Protein AF-A0A1V4T0V3-F1 (afdb_monomer_lite)

Radius of gyration: 19.29 Å; chains: 1; bounding box: 59×39×41 Å

Structure (mmCIF, N/CA/C/O backbone):
data_AF-A0A1V4T0V3-F1
#
_entry.id   AF-A0A1V4T0V3-F1
#
loop_
_atom_site.group_PDB
_atom_site.id
_atom_site.type_symbol
_atom_site.label_atom_id
_atom_site.label_alt_id
_atom_site.label_comp_id
_atom_site.label_asym_id
_atom_site.label_entity_id
_atom_site.label_seq_id
_atom_site.pdbx_PDB_ins_code
_atom_site.Cartn_x
_atom_site.Cartn_y
_atom_site.Cartn_z
_atom_site.occupancy
_atom_site.B_iso_or_equiv
_atom_site.auth_seq_id
_atom_site.auth_comp_id
_atom_site.auth_asym_id
_atom_site.auth_atom_id
_atom_site.pdbx_PDB_model_num
ATOM 1 N N . LEU A 1 1 ? -9.473 8.513 -12.382 1.00 68.88 1 LEU A N 1
ATOM 2 C CA . LEU A 1 1 ? -9.034 7.433 -13.304 1.00 68.88 1 LEU A CA 1
ATOM 3 C C . LEU A 1 1 ? -7.696 7.731 -13.983 1.00 68.88 1 LEU A C 1
ATOM 5 O O . LEU A 1 1 ? -6.799 6.916 -13.832 1.00 68.88 1 LEU A O 1
ATOM 9 N N . ALA A 1 2 ? -7.510 8.874 -14.660 1.00 88.88 2 ALA A N 1
ATOM 10 C CA . ALA A 1 2 ? -6.233 9.194 -15.325 1.00 88.88 2 ALA A CA 1
ATOM 11 C C . ALA A 1 2 ? -5.013 9.150 -14.379 1.00 88.88 2 ALA A C 1
ATOM 13 O O . ALA A 1 2 ? -3.986 8.568 -14.711 1.00 88.88 2 ALA A O 1
ATOM 14 N N . GLU A 1 3 ? -5.150 9.698 -13.170 1.00 91.25 3 GLU A N 1
ATOM 15 C CA . GLU A 1 3 ? -4.053 9.710 -12.197 1.00 91.25 3 GLU A CA 1
ATOM 16 C C . GLU A 1 3 ? -3.733 8.316 -11.637 1.00 91.25 3 GLU A C 1
ATOM 18 O O . GLU A 1 3 ? -2.567 7.958 -11.502 1.00 91.25 3 GLU A O 1
ATOM 23 N N . LEU A 1 4 ? -4.755 7.487 -11.403 1.00 92.56 4 LEU A N 1
ATOM 24 C CA . LEU A 1 4 ? -4.574 6.095 -10.990 1.00 92.56 4 LEU A CA 1
ATOM 25 C C . LEU A 1 4 ? -3.840 5.282 -12.065 1.00 92.56 4 LEU A C 1
ATOM 27 O O . LEU A 1 4 ? -2.923 4.537 -11.742 1.00 92.56 4 LEU A O 1
ATOM 31 N N . SER A 1 5 ? -4.188 5.474 -13.341 1.00 93.31 5 SER A N 1
ATOM 32 C CA . SER A 1 5 ? -3.478 4.843 -14.462 1.00 93.31 5 SER A CA 1
ATOM 33 C C . SER A 1 5 ? -2.005 5.256 -14.502 1.00 93.31 5 SER A C 1
ATOM 35 O O . SER A 1 5 ? -1.135 4.402 -14.643 1.00 93.31 5 SER A O 1
ATOM 37 N N . LYS A 1 6 ? -1.701 6.541 -14.279 1.00 94.56 6 LYS A N 1
ATOM 38 C CA . LYS A 1 6 ? -0.315 7.009 -14.157 1.00 94.56 6 LYS A CA 1
ATOM 39 C C . LYS A 1 6 ? 0.427 6.324 -13.002 1.00 94.56 6 LYS A C 1
ATOM 41 O O . LYS A 1 6 ? 1.566 5.905 -13.187 1.00 94.56 6 LYS A O 1
ATOM 46 N N . ILE A 1 7 ? -0.202 6.195 -11.830 1.00 95.88 7 ILE A N 1
ATOM 47 C CA . ILE A 1 7 ? 0.378 5.493 -10.669 1.00 95.88 7 ILE A CA 1
ATOM 48 C C . ILE A 1 7 ? 0.674 4.032 -11.026 1.00 95.88 7 ILE A C 1
ATOM 50 O O . ILE A 1 7 ? 1.802 3.583 -10.829 1.00 95.88 7 ILE A O 1
ATOM 54 N N . CYS A 1 8 ? -0.292 3.324 -11.616 1.00 95.25 8 CYS A N 1
ATOM 55 C CA . CYS A 1 8 ? -0.127 1.929 -12.025 1.00 95.25 8 CYS A CA 1
ATOM 56 C C . CYS A 1 8 ? 0.980 1.775 -13.077 1.00 95.25 8 CYS A C 1
ATOM 58 O O . CYS A 1 8 ? 1.812 0.883 -12.961 1.00 95.25 8 CYS A O 1
ATOM 60 N N . SER A 1 9 ? 1.104 2.710 -14.022 1.00 95.25 9 SER A N 1
ATOM 61 C CA . SER A 1 9 ? 2.210 2.700 -14.984 1.00 95.25 9 SER A CA 1
ATOM 62 C C . SER A 1 9 ? 3.580 2.863 -14.309 1.00 95.25 9 SER A C 1
ATOM 64 O O . SER A 1 9 ? 4.551 2.223 -14.713 1.00 95.25 9 SER A O 1
ATOM 66 N N . ILE A 1 10 ? 3.681 3.710 -13.278 1.00 95.38 10 ILE A N 1
ATOM 67 C CA . ILE A 1 10 ? 4.943 3.985 -12.571 1.00 95.38 10 ILE A CA 1
ATOM 68 C C . ILE A 1 10 ? 5.326 2.845 -11.629 1.00 95.38 10 ILE A C 1
ATOM 70 O O . ILE A 1 10 ? 6.498 2.478 -11.601 1.00 95.38 10 ILE A O 1
ATOM 74 N N . TYR A 1 11 ? 4.379 2.298 -10.868 1.00 95.81 11 TYR A N 1
ATOM 75 C CA . TYR A 1 11 ? 4.655 1.342 -9.790 1.00 95.81 11 TYR A CA 1
ATOM 76 C C . TYR A 1 11 ? 4.241 -0.100 -10.104 1.00 95.81 11 TYR A C 1
ATOM 78 O O . TYR A 1 11 ? 4.579 -1.003 -9.349 1.00 95.81 11 TYR A O 1
ATOM 86 N N . GLY A 1 12 ? 3.524 -0.329 -11.203 1.00 95.56 12 GLY A N 1
ATOM 87 C CA . GLY A 1 12 ? 2.949 -1.622 -11.577 1.00 95.56 12 GLY A CA 1
ATOM 88 C C . GLY A 1 12 ? 1.601 -1.933 -10.926 1.00 95.56 12 GLY A C 1
ATOM 89 O O . GLY A 1 12 ? 0.961 -2.913 -11.296 1.00 95.56 12 GLY A O 1
ATOM 90 N N . TYR A 1 13 ? 1.170 -1.125 -9.959 1.00 95.69 13 TYR A N 1
ATOM 91 C CA . TYR A 1 13 ? -0.128 -1.215 -9.297 1.00 95.69 13 TYR A CA 1
ATOM 92 C C . TYR A 1 13 ? -0.426 0.084 -8.531 1.00 95.69 13 TYR A C 1
ATOM 94 O O . TYR A 1 13 ? 0.446 0.941 -8.362 1.00 95.69 13 TYR A O 1
ATOM 102 N N . GLY A 1 14 ? -1.663 0.245 -8.077 1.00 95.56 14 GLY A N 1
ATOM 103 C CA . GLY A 1 14 ? -2.117 1.369 -7.266 1.00 95.56 14 GLY A CA 1
ATOM 104 C C . GLY A 1 14 ? -3.462 1.074 -6.616 1.00 95.56 14 GLY A C 1
ATOM 105 O O . GLY A 1 14 ? -4.071 0.040 -6.881 1.00 95.56 14 GLY A O 1
ATOM 106 N N . TYR A 1 15 ? -3.940 1.985 -5.771 1.00 95.31 15 TYR A N 1
ATOM 107 C CA . TYR A 1 15 ? -5.176 1.771 -5.022 1.00 95.31 15 TYR A CA 1
ATOM 108 C C . TYR A 1 15 ? -6.193 2.875 -5.289 1.00 95.31 15 TYR A C 1
ATOM 110 O O . TYR A 1 15 ? -5.842 4.055 -5.363 1.00 95.31 15 TYR A O 1
ATOM 118 N N . ALA A 1 16 ? -7.461 2.492 -5.396 1.00 93.25 16 ALA A N 1
ATOM 119 C CA . ALA A 1 16 ? -8.590 3.397 -5.265 1.00 93.25 16 ALA A CA 1
ATOM 120 C C . ALA A 1 16 ? -9.159 3.269 -3.853 1.00 93.25 16 ALA A C 1
ATOM 122 O O . ALA A 1 16 ? -9.379 2.161 -3.369 1.00 93.25 16 ALA A O 1
ATOM 123 N N . PHE A 1 17 ? -9.399 4.399 -3.206 1.00 91.19 17 PHE A N 1
ATOM 124 C CA . PHE A 1 17 ? -9.959 4.460 -1.867 1.00 91.19 17 PHE A CA 1
ATOM 125 C C . PHE A 1 17 ? -11.363 5.048 -1.955 1.00 91.19 17 PHE A C 1
ATOM 127 O O . PHE A 1 17 ? -11.541 6.198 -2.365 1.00 91.19 17 PHE A O 1
ATOM 134 N N . LEU A 1 18 ? -12.347 4.259 -1.541 1.00 90.12 18 LEU A N 1
ATOM 135 C CA . LEU A 1 18 ? -13.745 4.642 -1.433 1.00 90.12 18 LEU A CA 1
ATOM 136 C C . LEU A 1 18 ? -14.042 5.172 -0.033 1.00 90.12 18 LEU A C 1
ATOM 138 O O . LEU A 1 18 ? -13.727 4.535 0.970 1.00 90.12 18 LEU A O 1
ATOM 142 N N . TYR A 1 19 ? -14.664 6.339 0.040 1.00 86.94 19 TYR A N 1
ATOM 143 C CA . TYR A 1 19 ? -15.083 6.935 1.301 1.00 86.94 19 TYR A CA 1
ATOM 144 C C . TYR A 1 19 ? -16.411 7.661 1.124 1.00 86.94 19 TYR A C 1
ATOM 146 O O . TYR A 1 19 ? -16.834 7.940 0.006 1.00 86.94 19 TYR A O 1
ATOM 154 N N . THR A 1 20 ? -17.080 7.935 2.237 1.00 86.06 20 THR A N 1
ATOM 155 C CA . THR A 1 20 ? -18.299 8.747 2.245 1.00 86.06 20 THR A CA 1
ATOM 156 C C . THR A 1 20 ? -17.927 10.149 2.695 1.00 86.06 20 THR A C 1
ATOM 158 O O . THR A 1 20 ? -17.188 10.293 3.671 1.00 86.06 20 THR A O 1
ATOM 161 N N . ASP A 1 21 ? -18.381 11.169 1.975 1.00 86.38 21 ASP A N 1
ATOM 162 C CA . ASP A 1 21 ? -18.196 12.552 2.408 1.00 86.38 21 ASP A CA 1
ATOM 163 C C . ASP A 1 21 ? -19.213 12.970 3.486 1.00 86.38 21 ASP A C 1
ATOM 165 O O . ASP A 1 21 ? -20.054 12.194 3.941 1.00 86.38 21 ASP A O 1
ATOM 169 N N . GLU A 1 22 ? -19.122 14.225 3.914 1.00 85.56 22 GLU A N 1
ATOM 170 C CA . GLU A 1 22 ? -20.002 14.828 4.919 1.00 85.56 22 GLU A CA 1
ATOM 171 C C . GLU A 1 22 ? -21.486 14.889 4.516 1.00 85.56 22 GLU A C 1
ATOM 173 O O . GLU A 1 22 ? -22.347 14.997 5.390 1.00 85.56 22 GLU A O 1
ATOM 178 N N . ASN A 1 23 ? -21.801 14.770 3.222 1.00 87.25 23 ASN A N 1
ATOM 179 C CA . ASN A 1 23 ? -23.169 14.750 2.704 1.00 87.25 23 ASN A CA 1
ATOM 180 C C . ASN A 1 23 ? -23.724 13.326 2.555 1.00 87.25 23 ASN A C 1
ATOM 182 O O . ASN A 1 23 ? -24.883 13.157 2.171 1.00 87.25 23 ASN A O 1
ATOM 186 N N . GLY A 1 24 ? -22.927 12.298 2.863 1.00 82.69 24 GLY A N 1
ATOM 187 C CA . GLY A 1 24 ? -23.322 10.909 2.657 1.00 82.69 24 GLY A CA 1
ATOM 188 C C . GLY A 1 24 ? -23.084 10.409 1.229 1.00 82.69 24 GLY A C 1
ATOM 189 O O . GLY A 1 24 ? -23.549 9.319 0.893 1.00 82.69 24 GLY A O 1
ATOM 190 N N . GLU A 1 25 ? -22.393 11.173 0.376 1.00 86.50 25 GLU A N 1
ATOM 191 C CA . GLU A 1 25 ? -22.131 10.769 -1.004 1.00 86.50 25 GLU A CA 1
ATOM 192 C C . GLU A 1 25 ? -20.859 9.920 -1.100 1.00 86.50 25 GLU A C 1
ATOM 194 O O . GLU A 1 25 ? -19.847 10.176 -0.441 1.00 86.50 25 GLU A O 1
ATOM 199 N N . ILE A 1 26 ? -20.912 8.881 -1.941 1.00 87.06 26 ILE A N 1
ATOM 200 C CA . ILE A 1 26 ? -19.766 8.008 -2.198 1.00 87.06 26 ILE A CA 1
ATOM 201 C C . ILE A 1 26 ? -18.758 8.763 -3.057 1.00 87.06 26 ILE A C 1
ATOM 203 O O . ILE A 1 26 ? -19.031 9.103 -4.209 1.00 87.06 26 ILE A O 1
ATOM 207 N N . GLN A 1 27 ? -17.564 8.934 -2.511 1.00 89.75 27 GLN A N 1
ATOM 208 C CA . GLN A 1 27 ? -16.418 9.519 -3.181 1.00 89.75 27 GLN A CA 1
ATOM 209 C C . GLN A 1 27 ? -15.320 8.476 -3.385 1.00 89.75 27 GLN A C 1
ATOM 211 O O . GLN A 1 27 ? -15.227 7.464 -2.686 1.00 89.75 27 GLN A O 1
ATOM 216 N N . CYS A 1 28 ? -14.460 8.742 -4.365 1.00 89.25 28 CYS A N 1
ATOM 217 C CA . CYS A 1 28 ? -13.303 7.915 -4.672 1.00 89.25 28 CYS A CA 1
ATOM 218 C C . CYS A 1 28 ? -12.065 8.796 -4.809 1.00 89.25 28 CYS A C 1
ATOM 220 O O . CYS A 1 28 ? -12.037 9.727 -5.614 1.00 89.25 28 CYS A O 1
ATOM 222 N N . THR A 1 29 ? -11.011 8.443 -4.082 1.00 91.44 29 THR A N 1
ATOM 223 C CA . THR A 1 29 ? -9.666 8.987 -4.284 1.00 91.44 29 THR A CA 1
ATOM 224 C C . THR A 1 29 ? -8.704 7.882 -4.721 1.00 91.44 29 THR A C 1
ATOM 226 O O . THR A 1 29 ? -9.081 6.713 -4.799 1.00 91.44 29 THR A O 1
ATOM 229 N N . TYR A 1 30 ? -7.479 8.247 -5.080 1.00 92.56 30 TYR A N 1
ATOM 230 C CA . TYR A 1 30 ? -6.418 7.321 -5.464 1.00 92.56 30 TYR A CA 1
ATOM 231 C C . TYR A 1 30 ? -5.244 7.454 -4.500 1.00 92.56 30 TYR A C 1
ATOM 233 O O . TYR A 1 30 ? -4.940 8.540 -4.005 1.00 92.56 30 TYR A O 1
ATOM 241 N N . ASN A 1 31 ? -4.551 6.348 -4.266 1.00 92.88 31 ASN A N 1
ATOM 242 C CA . ASN A 1 31 ? -3.393 6.306 -3.393 1.00 92.88 31 ASN A CA 1
ATOM 243 C C . ASN A 1 31 ? -2.235 5.566 -4.057 1.00 92.88 31 ASN A C 1
ATOM 245 O O . ASN A 1 31 ? -2.412 4.581 -4.780 1.00 92.88 31 ASN A O 1
ATOM 249 N N . SER A 1 32 ? -1.035 6.074 -3.780 1.00 93.31 32 SER A N 1
ATOM 250 C CA . SER A 1 32 ? 0.209 5.417 -4.151 1.00 93.31 32 SER A CA 1
ATOM 251 C C . SER A 1 32 ? 0.325 4.084 -3.414 1.00 93.31 32 SER A C 1
ATOM 253 O O . SER A 1 32 ? -0.025 4.017 -2.231 1.00 93.31 32 SER A O 1
ATOM 255 N N . PRO A 1 33 ? 0.879 3.040 -4.052 1.00 94.12 33 PRO A N 1
ATOM 256 C CA . PRO A 1 33 ? 1.183 1.804 -3.348 1.00 94.12 33 PRO A CA 1
ATOM 257 C C . PRO A 1 33 ? 2.265 1.963 -2.279 1.00 94.12 33 PRO A C 1
ATOM 259 O O . PRO A 1 33 ? 2.454 1.073 -1.461 1.00 94.12 33 PRO A O 1
ATOM 262 N N . LEU A 1 34 ? 2.9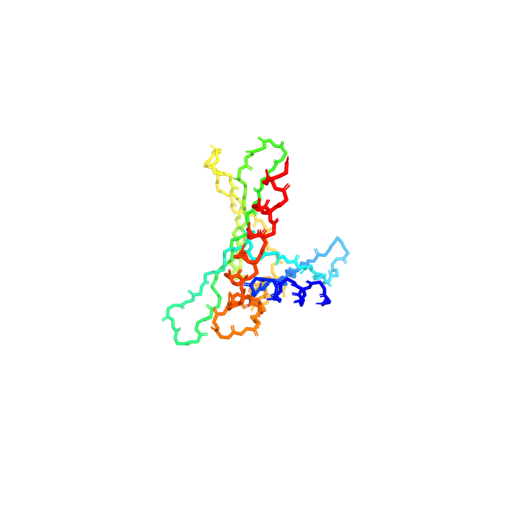70 3.098 -2.258 1.00 94.69 34 LEU A N 1
ATOM 263 C CA . LEU A 1 34 ? 3.956 3.384 -1.223 1.00 94.69 34 LEU A CA 1
ATOM 264 C C . LEU A 1 34 ? 3.321 3.622 0.147 1.00 94.69 34 LEU A C 1
ATOM 266 O O . LEU A 1 34 ? 3.979 3.347 1.140 1.00 94.69 34 LEU A O 1
ATOM 270 N N . ASP A 1 35 ? 2.067 4.065 0.214 1.00 94.31 35 ASP A N 1
ATOM 271 C CA . ASP A 1 35 ? 1.423 4.463 1.475 1.00 94.31 35 ASP A CA 1
ATOM 272 C C . ASP A 1 35 ? 0.429 3.407 1.988 1.00 94.31 35 ASP A C 1
ATOM 274 O O . ASP A 1 35 ? -0.259 3.623 2.988 1.00 94.31 35 ASP A O 1
ATOM 278 N N . ILE A 1 36 ? 0.305 2.277 1.281 1.00 95.56 36 ILE A N 1
ATOM 279 C CA . ILE A 1 36 ? -0.683 1.232 1.558 1.00 95.56 36 ILE A CA 1
ATOM 280 C C . ILE A 1 36 ? -0.038 -0.148 1.528 1.00 95.56 36 ILE A C 1
ATOM 282 O O . ILE A 1 36 ? 0.674 -0.507 0.596 1.00 95.56 36 ILE A O 1
ATOM 286 N N . ILE A 1 37 ? -0.383 -0.959 2.523 1.00 95.19 37 ILE A N 1
ATOM 287 C CA . ILE A 1 37 ? -0.090 -2.386 2.579 1.00 95.19 37 ILE A CA 1
ATOM 288 C C . ILE A 1 37 ? -1.424 -3.127 2.548 1.00 95.19 37 ILE A C 1
ATOM 290 O O . ILE A 1 37 ? -2.174 -3.092 3.523 1.00 95.19 37 ILE A O 1
ATOM 294 N N . MET A 1 38 ? -1.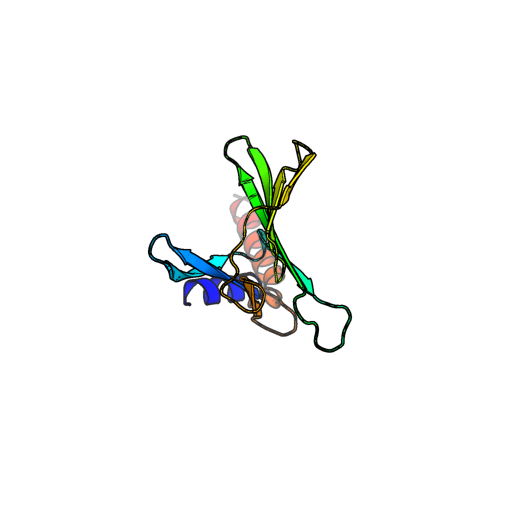727 -3.800 1.442 1.00 94.56 38 MET A N 1
ATOM 295 C CA . MET A 1 38 ? -2.882 -4.690 1.341 1.00 94.56 38 MET A CA 1
ATOM 296 C C . MET A 1 38 ? -2.454 -6.128 1.629 1.00 94.56 38 MET A C 1
ATOM 298 O O . MET A 1 38 ? -1.473 -6.617 1.068 1.00 94.56 38 MET A O 1
ATOM 302 N N . VAL A 1 39 ? -3.179 -6.802 2.520 1.00 94.50 39 VAL A N 1
ATOM 303 C CA . VAL A 1 39 ? -2.925 -8.198 2.882 1.00 94.50 39 VAL A CA 1
ATOM 304 C C . VAL A 1 39 ? -4.025 -9.071 2.303 1.00 94.50 39 VAL A C 1
ATOM 306 O O . VAL A 1 39 ? -5.210 -8.863 2.568 1.00 94.50 39 VAL A O 1
ATOM 309 N N . HIS A 1 40 ? -3.606 -10.060 1.524 1.00 92.06 40 HIS A N 1
ATOM 310 C CA . HIS A 1 40 ? -4.468 -11.033 0.865 1.00 92.06 40 HIS A CA 1
ATOM 311 C C . HIS A 1 40 ? -4.507 -12.341 1.665 1.00 92.06 40 HIS A C 1
ATOM 313 O O . HIS A 1 40 ? -3.605 -12.609 2.466 1.00 92.06 40 HIS A O 1
ATOM 319 N N . SER A 1 41 ? -5.555 -13.148 1.488 1.00 92.38 41 SER A N 1
ATOM 320 C CA . SER A 1 41 ? -5.574 -14.503 2.045 1.00 92.38 41 SER A CA 1
ATOM 321 C C . SER A 1 41 ? -4.585 -15.424 1.344 1.00 92.38 41 SER A C 1
ATOM 323 O O . SER A 1 41 ? -4.186 -15.205 0.207 1.00 92.38 41 SER A O 1
ATOM 325 N N . ASP A 1 42 ? -4.239 -16.501 2.038 1.00 92.06 42 ASP A N 1
ATOM 326 C CA . ASP A 1 42 ? -3.425 -17.623 1.567 1.00 92.06 42 ASP A CA 1
ATOM 327 C C . ASP A 1 42 ? -4.197 -18.608 0.666 1.00 92.06 42 ASP A C 1
ATOM 329 O O . ASP A 1 42 ? -3.685 -19.660 0.281 1.00 92.06 42 ASP A O 1
ATOM 333 N N . THR A 1 43 ? -5.447 -18.286 0.343 1.00 93.81 43 THR A N 1
ATOM 334 C CA . THR A 1 43 ? -6.315 -19.068 -0.533 1.00 93.81 43 THR A CA 1
ATOM 335 C C . THR A 1 43 ? -6.022 -18.779 -2.007 1.00 93.81 43 THR A C 1
ATOM 337 O O . THR A 1 43 ? -5.447 -17.755 -2.357 1.00 93.81 43 THR A O 1
ATOM 340 N N . ILE A 1 44 ? -6.446 -19.687 -2.893 1.00 88.94 44 ILE A N 1
ATOM 341 C CA . ILE A 1 44 ? -6.172 -19.619 -4.345 1.00 88.94 44 ILE A CA 1
ATOM 342 C C . ILE A 1 44 ? -6.726 -18.342 -4.995 1.00 88.94 44 ILE A C 1
ATOM 344 O O . ILE A 1 44 ? -6.187 -17.871 -5.988 1.00 88.94 44 ILE A O 1
ATOM 348 N N . ASP A 1 45 ? -7.820 -17.805 -4.464 1.00 89.19 45 ASP A N 1
ATOM 349 C CA . ASP A 1 45 ? -8.466 -16.590 -4.957 1.00 89.19 45 ASP A CA 1
ATOM 350 C C . ASP A 1 45 ? -7.781 -15.296 -4.492 1.00 89.19 45 ASP A C 1
ATOM 352 O O . ASP A 1 45 ? -8.210 -14.227 -4.915 1.00 89.19 45 ASP A O 1
ATOM 356 N N 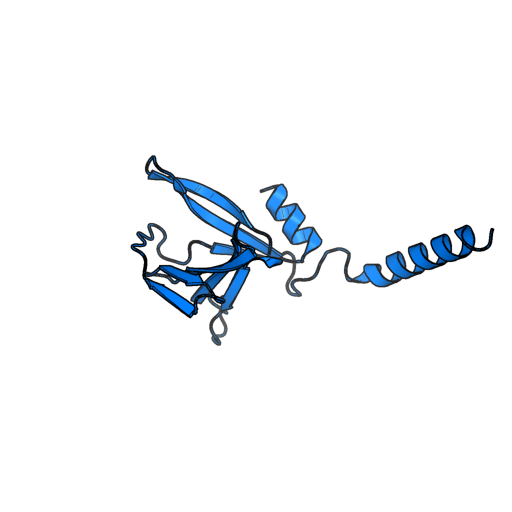. GLU A 1 46 ? -6.754 -15.382 -3.632 1.00 86.06 46 GLU A N 1
ATOM 357 C CA . GLU A 1 46 ? -5.965 -14.247 -3.127 1.00 86.06 46 GLU A CA 1
ATOM 358 C C . GLU A 1 46 ? -6.844 -13.066 -2.678 1.00 86.06 46 GLU A C 1
ATOM 360 O O . GLU A 1 46 ? -6.538 -11.903 -2.924 1.00 86.06 46 GLU A O 1
ATOM 365 N N . SER A 1 47 ? -7.978 -13.349 -2.028 1.00 89.94 47 SER A N 1
ATOM 366 C CA . SER A 1 47 ? -8.949 -12.312 -1.663 1.00 89.94 47 SER A CA 1
ATOM 367 C C . SER A 1 47 ? -8.348 -11.291 -0.680 1.00 89.94 47 SER A C 1
ATOM 369 O O . SER A 1 47 ? -7.701 -11.693 0.295 1.00 89.94 47 SER A O 1
ATOM 371 N N . PRO A 1 48 ? -8.553 -9.973 -0.871 1.00 92.00 48 PRO A N 1
ATOM 372 C CA . PRO A 1 48 ? -8.020 -8.968 0.042 1.00 92.00 48 PRO A CA 1
ATOM 373 C C . PRO A 1 48 ? -8.762 -9.031 1.387 1.00 92.00 48 PRO A C 1
ATOM 375 O O . PRO A 1 48 ? -9.991 -9.019 1.440 1.00 92.00 48 PRO A O 1
ATOM 378 N N . ARG A 1 49 ? -8.012 -9.127 2.492 1.00 92.88 49 ARG A N 1
ATOM 379 C CA . ARG A 1 49 ? -8.549 -9.345 3.851 1.00 92.88 49 ARG A CA 1
ATOM 380 C C . ARG A 1 49 ? -8.558 -8.093 4.703 1.00 92.88 49 ARG A C 1
ATOM 382 O O . ARG A 1 49 ? -9.531 -7.831 5.405 1.00 92.88 49 ARG A O 1
ATOM 389 N N . PHE A 1 50 ? -7.477 -7.333 4.647 1.00 94.12 50 PHE A N 1
ATOM 390 C CA . PHE A 1 50 ? -7.377 -6.040 5.303 1.00 94.12 50 PHE A CA 1
ATOM 391 C C . PHE A 1 50 ? -6.333 -5.182 4.601 1.00 94.12 50 PHE A C 1
ATOM 393 O O . PHE A 1 50 ? -5.450 -5.689 3.907 1.00 94.12 50 PHE A O 1
ATOM 400 N N . ALA A 1 51 ? -6.434 -3.874 4.788 1.00 95.44 51 ALA A N 1
ATOM 401 C CA . ALA A 1 51 ? -5.487 -2.924 4.233 1.00 95.44 51 ALA A CA 1
ATOM 402 C C . ALA A 1 51 ? -5.034 -1.942 5.306 1.00 95.44 51 ALA A C 1
ATOM 404 O O . ALA A 1 51 ? -5.832 -1.463 6.107 1.00 95.44 51 ALA A O 1
ATOM 405 N N . ILE A 1 52 ? -3.744 -1.637 5.315 1.00 96.19 52 ILE A N 1
ATOM 406 C CA . ILE A 1 52 ? -3.138 -0.647 6.193 1.00 96.19 52 ILE A CA 1
ATOM 407 C C . ILE A 1 52 ? -2.754 0.538 5.328 1.00 96.19 52 ILE A C 1
ATOM 409 O O . ILE A 1 52 ? -1.936 0.390 4.427 1.00 96.19 52 ILE A O 1
ATOM 413 N N . ARG A 1 53 ? -3.300 1.712 5.619 1.00 95.25 53 ARG A N 1
ATOM 414 C CA . ARG A 1 53 ? -2.824 2.980 5.071 1.00 95.25 53 ARG A CA 1
ATOM 415 C C . ARG A 1 53 ? -1.977 3.668 6.128 1.00 95.25 53 ARG A C 1
ATOM 417 O O . ARG A 1 53 ? -2.443 3.839 7.247 1.00 95.25 53 ARG A O 1
ATOM 424 N N . TYR A 1 54 ? -0.761 4.079 5.804 1.00 95.25 54 TYR A N 1
ATOM 425 C CA . TYR A 1 54 ? 0.117 4.761 6.751 1.00 95.25 54 TYR A CA 1
ATOM 426 C C . TYR A 1 54 ? 0.638 6.074 6.176 1.00 95.25 54 TYR A C 1
ATOM 428 O O . TYR A 1 54 ? 0.673 6.277 4.966 1.00 95.25 54 TYR A O 1
ATOM 436 N N . TYR A 1 55 ? 0.983 7.002 7.059 1.00 95.19 55 TYR A N 1
ATOM 437 C CA . TYR A 1 55 ? 1.447 8.333 6.692 1.00 95.19 55 TYR A CA 1
ATOM 438 C C . TYR A 1 55 ? 2.265 8.946 7.829 1.00 95.19 55 TYR A C 1
ATOM 440 O O . TYR A 1 55 ? 2.224 8.491 8.974 1.00 95.19 55 TYR A O 1
ATOM 448 N N . ILE A 1 56 ? 3.014 9.996 7.504 1.00 95.56 56 ILE A N 1
ATOM 449 C CA . ILE A 1 56 ? 3.728 10.809 8.488 1.00 95.56 56 ILE A CA 1
ATOM 450 C C . ILE A 1 56 ? 2.842 12.007 8.842 1.00 95.56 56 ILE A C 1
ATOM 452 O O . ILE A 1 56 ? 2.383 12.720 7.947 1.00 95.56 56 ILE A O 1
ATOM 456 N N . ASN A 1 57 ? 2.558 12.204 10.129 1.00 94.06 57 ASN A N 1
ATOM 457 C CA . ASN A 1 57 ? 1.757 13.331 10.608 1.00 94.06 57 ASN A CA 1
ATOM 458 C C . ASN A 1 57 ? 2.597 14.625 10.723 1.00 94.06 57 ASN A C 1
ATOM 460 O O . ASN A 1 57 ? 3.799 14.643 10.456 1.00 94.06 57 ASN A O 1
ATOM 464 N N . HIS A 1 58 ? 1.965 15.726 11.137 1.00 94.12 58 HIS A N 1
ATOM 465 C CA . HIS A 1 58 ? 2.643 17.019 11.308 1.00 94.12 58 HIS A CA 1
ATOM 466 C C . HIS A 1 58 ? 3.754 17.008 12.370 1.00 94.12 58 HIS A C 1
ATOM 468 O O . HIS A 1 58 ? 4.691 17.797 12.268 1.00 94.12 58 HIS A O 1
ATOM 474 N N . ASP A 1 59 ? 3.681 16.088 13.331 1.00 95.12 59 ASP A N 1
ATOM 475 C CA . ASP A 1 59 ? 4.673 15.901 14.392 1.00 95.12 59 ASP A CA 1
ATOM 476 C C . ASP A 1 59 ? 5.810 14.947 13.977 1.00 95.12 59 ASP A C 1
ATOM 478 O O . ASP A 1 59 ? 6.645 14.562 14.795 1.00 95.12 59 ASP A O 1
ATOM 482 N N . ASN A 1 60 ? 5.875 14.581 12.690 1.00 95.50 60 ASN A N 1
ATOM 483 C CA . ASN A 1 60 ? 6.846 13.644 12.125 1.00 95.50 60 ASN A CA 1
ATOM 484 C C . ASN A 1 60 ? 6.775 12.232 12.749 1.00 95.50 60 ASN A C 1
ATOM 486 O O . ASN A 1 60 ? 7.761 11.490 12.780 1.00 95.50 60 ASN A O 1
ATOM 490 N N . GLU A 1 61 ? 5.597 11.854 13.241 1.00 96.25 61 GLU A N 1
ATOM 491 C CA . GLU A 1 61 ? 5.275 10.520 13.734 1.00 96.25 61 GLU A CA 1
ATOM 492 C C . GLU A 1 61 ? 4.610 9.692 12.628 1.00 96.25 61 GLU A C 1
ATOM 494 O O . GLU A 1 61 ? 3.918 10.207 11.749 1.00 96.25 61 GLU A O 1
ATOM 499 N N . THR A 1 62 ? 4.807 8.380 12.681 1.00 96.31 62 THR A N 1
ATOM 500 C CA . THR A 1 62 ? 4.208 7.417 11.763 1.00 96.31 62 THR A CA 1
ATOM 501 C C . THR A 1 62 ? 2.867 6.970 12.323 1.00 96.31 62 THR A C 1
ATOM 503 O O . THR A 1 62 ? 2.793 6.232 13.311 1.00 96.31 62 THR A O 1
ATOM 506 N N . CYS A 1 63 ? 1.811 7.401 11.650 1.00 96.88 63 CYS A N 1
ATOM 507 C CA . CYS A 1 63 ? 0.440 7.023 11.943 1.00 96.88 63 CYS A CA 1
ATOM 508 C C . CYS A 1 63 ? -0.089 6.091 10.860 1.00 96.88 63 CYS A C 1
ATOM 510 O O . CYS A 1 63 ? 0.442 6.032 9.747 1.00 96.88 63 CYS A O 1
ATOM 512 N N . GLY A 1 64 ? -1.171 5.391 11.165 1.00 96.12 64 GLY A N 1
ATOM 513 C CA . GLY A 1 64 ? -1.885 4.656 10.145 1.00 96.12 64 GLY A CA 1
ATOM 514 C C . GLY A 1 64 ? -3.273 4.217 10.554 1.00 96.12 64 GLY A C 1
ATOM 515 O O . GLY A 1 64 ? -3.706 4.358 11.696 1.00 96.12 64 GLY A O 1
ATOM 516 N N . GLU A 1 65 ? -3.959 3.694 9.554 1.00 95.44 65 GLU A N 1
ATOM 517 C CA . GLU A 1 65 ? -5.339 3.263 9.577 1.00 95.44 65 GLU A CA 1
ATOM 518 C C . GLU A 1 65 ? -5.379 1.830 9.047 1.00 95.44 65 GLU A C 1
ATOM 520 O O . GLU A 1 65 ? -4.958 1.565 7.920 1.00 95.44 65 GLU A O 1
ATOM 525 N N . LEU A 1 66 ? -5.860 0.899 9.862 1.00 95.50 66 LEU A N 1
ATOM 526 C CA . LEU A 1 66 ? -6.133 -0.477 9.475 1.00 95.50 66 LEU A CA 1
ATOM 527 C C . LEU A 1 66 ? -7.618 -0.594 9.139 1.00 95.50 66 LEU A C 1
ATOM 529 O O . LEU A 1 66 ? -8.469 -0.399 10.004 1.00 95.50 66 LEU A O 1
ATOM 533 N N . TYR A 1 67 ? -7.908 -0.950 7.897 1.00 93.88 67 TYR A N 1
ATOM 534 C CA . TYR A 1 67 ? -9.244 -1.215 7.389 1.00 93.88 67 TYR A CA 1
ATO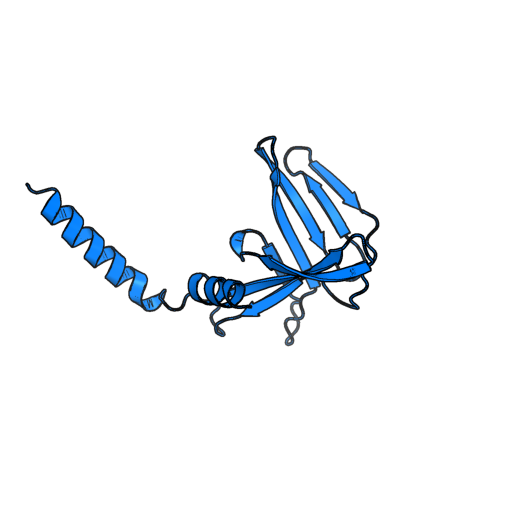M 535 C C . TYR A 1 67 ? -9.461 -2.718 7.296 1.00 93.88 67 TYR A C 1
ATOM 537 O O . TYR A 1 67 ? -8.705 -3.426 6.627 1.00 93.88 67 TYR A O 1
ATOM 545 N N . THR A 1 68 ? -10.512 -3.191 7.951 1.00 91.88 68 THR A N 1
ATOM 546 C CA . THR A 1 68 ? -11.059 -4.540 7.784 1.00 91.88 68 THR A CA 1
ATOM 547 C C . THR A 1 68 ? -12.443 -4.436 7.140 1.00 91.88 68 THR A C 1
ATOM 549 O O . THR A 1 68 ? -12.897 -3.335 6.827 1.00 91.88 68 THR A O 1
ATOM 552 N N . GLN A 1 69 ? -13.114 -5.566 6.915 1.00 87.62 69 GLN A N 1
ATOM 553 C CA . GLN A 1 69 ? -14.467 -5.559 6.356 1.00 87.62 69 GLN A CA 1
ATOM 554 C C . GLN A 1 69 ? -15.462 -4.804 7.255 1.00 87.62 69 GLN A C 1
ATOM 556 O O . GLN A 1 69 ? -16.296 -4.067 6.736 1.00 87.62 69 GLN A O 1
ATOM 561 N N . ASP A 1 70 ? -15.330 -4.932 8.578 1.00 86.94 70 ASP A N 1
ATOM 562 C CA . ASP A 1 70 ? -16.345 -4.449 9.523 1.00 86.94 70 ASP A CA 1
ATOM 563 C C . ASP A 1 70 ? -15.824 -3.374 10.495 1.00 86.94 70 ASP A C 1
ATOM 565 O O . ASP A 1 70 ? -16.608 -2.590 11.020 1.00 86.94 70 ASP A O 1
ATOM 569 N N . SER A 1 71 ? -14.507 -3.292 10.705 1.00 90.62 71 SER A N 1
ATOM 570 C CA . SER A 1 71 ? -13.878 -2.374 11.668 1.00 90.62 71 SER A CA 1
ATOM 571 C C . SER A 1 71 ? -12.756 -1.544 11.041 1.00 90.62 71 SER A C 1
ATOM 573 O O . SER A 1 71 ? -12.037 -2.004 10.143 1.00 90.62 71 SER A O 1
ATOM 575 N N . LYS A 1 72 ? -12.544 -0.343 11.593 1.00 94.19 72 LYS A N 1
ATOM 576 C CA . LYS A 1 72 ? -11.364 0.499 11.360 1.00 94.19 72 LYS A CA 1
ATOM 577 C C . LYS A 1 72 ? -10.578 0.637 12.660 1.00 94.19 72 LYS A C 1
ATOM 579 O O . LYS A 1 72 ? -11.160 0.856 13.721 1.00 94.19 72 LYS A O 1
ATOM 584 N N . PHE A 1 73 ? -9.255 0.588 12.568 1.00 95.94 73 PHE A N 1
ATOM 585 C CA . PHE A 1 73 ? -8.371 0.921 13.679 1.00 95.94 73 PHE A CA 1
ATOM 586 C C . PHE A 1 73 ? -7.413 2.036 13.289 1.00 95.94 73 PHE A C 1
ATOM 588 O O . PHE A 1 73 ? -6.881 2.041 12.185 1.00 95.94 73 PHE A O 1
ATOM 595 N N . GLU A 1 74 ? -7.146 2.946 14.213 1.00 96.94 74 GLU A N 1
ATOM 596 C CA . GLU A 1 74 ? -6.130 3.986 14.080 1.00 96.94 74 GLU A CA 1
ATOM 597 C C . GLU A 1 74 ? -4.972 3.696 15.029 1.00 96.94 74 GLU A C 1
ATOM 599 O O . GLU A 1 74 ? -5.176 3.326 16.191 1.00 96.94 74 GLU A O 1
ATOM 604 N N . PHE A 1 75 ? -3.746 3.853 14.537 1.00 97.00 75 PHE A N 1
ATOM 605 C CA . PHE A 1 75 ? -2.539 3.614 15.317 1.00 97.00 75 PHE A CA 1
ATOM 606 C C . PHE A 1 75 ? -1.490 4.705 15.127 1.00 97.00 75 PHE A C 1
ATOM 608 O O . PHE A 1 75 ? -1.419 5.367 14.093 1.00 97.00 75 PHE A O 1
ATOM 615 N N . ASN A 1 76 ? -0.632 4.841 16.135 1.00 97.38 76 ASN A N 1
ATOM 616 C CA . ASN A 1 76 ? 0.582 5.646 16.086 1.00 97.38 76 ASN A CA 1
ATOM 617 C C . ASN A 1 76 ? 1.742 4.804 16.625 1.00 97.38 76 ASN A C 1
ATOM 619 O O . ASN A 1 76 ? 1.684 4.292 17.749 1.00 97.38 76 ASN A O 1
ATOM 623 N N . ILE A 1 77 ? 2.786 4.636 15.811 1.00 95.25 77 ILE A N 1
ATOM 624 C CA . ILE A 1 77 ? 3.901 3.731 16.114 1.00 95.25 77 ILE A CA 1
ATOM 625 C C . ILE A 1 77 ? 4.738 4.269 17.278 1.00 95.25 77 ILE A C 1
ATOM 627 O O . ILE A 1 77 ? 5.079 3.526 18.200 1.00 95.25 77 ILE A O 1
ATOM 631 N N . GLN A 1 78 ? 5.050 5.562 17.257 1.00 95.69 78 GLN A N 1
ATOM 632 C CA . GLN A 1 78 ? 5.884 6.236 18.248 1.00 95.69 78 GLN A CA 1
ATOM 633 C C . GLN A 1 78 ? 5.190 6.248 19.614 1.00 95.69 78 GLN A C 1
ATOM 635 O O . GLN A 1 78 ? 5.814 5.944 20.632 1.00 95.69 78 GLN A O 1
ATOM 640 N N . GLN A 1 79 ? 3.885 6.521 19.628 1.00 94.44 79 GLN A N 1
ATOM 641 C CA . GLN A 1 79 ? 3.069 6.552 20.843 1.00 94.44 79 GLN A CA 1
ATOM 642 C C . GLN A 1 79 ? 2.586 5.163 21.286 1.00 94.44 79 GLN A C 1
ATOM 644 O O . GLN A 1 79 ? 2.038 5.031 22.380 1.00 94.44 79 GLN A O 1
ATOM 649 N N . LYS A 1 80 ? 2.796 4.124 20.465 1.00 95.31 80 LYS A N 1
ATOM 650 C CA . LYS A 1 80 ? 2.346 2.741 20.701 1.00 95.31 80 LYS A CA 1
ATOM 651 C C . LYS A 1 80 ? 0.846 2.647 20.986 1.00 95.31 80 LYS A C 1
ATOM 653 O O . LYS A 1 80 ? 0.414 1.898 21.862 1.00 95.31 80 LYS A O 1
ATOM 658 N N . THR A 1 81 ? 0.054 3.430 20.264 1.00 95.88 81 THR A N 1
ATOM 659 C CA . THR A 1 81 ? -1.401 3.438 20.409 1.00 95.88 81 THR A CA 1
ATOM 660 C C . THR A 1 81 ? -2.047 2.642 19.286 1.00 95.88 81 THR A C 1
ATOM 662 O O . THR A 1 81 ? -1.574 2.654 18.154 1.00 95.88 81 THR A O 1
ATOM 665 N N . LEU A 1 82 ? -3.132 1.951 19.622 1.00 96.12 82 LEU A N 1
ATOM 666 C CA . LEU A 1 82 ? -4.042 1.298 18.691 1.00 96.12 82 LEU A CA 1
ATOM 667 C C . LEU A 1 82 ? -5.449 1.492 19.249 1.00 96.12 82 LEU A C 1
ATOM 669 O O . LEU A 1 82 ? -5.692 1.186 20.418 1.00 96.12 82 LEU A O 1
ATOM 673 N N . LYS A 1 83 ? -6.351 2.044 18.446 1.00 96.25 83 LYS A N 1
ATOM 674 C CA . LYS A 1 83 ? -7.723 2.342 18.852 1.00 96.25 83 LYS A CA 1
ATOM 675 C C . LYS A 1 83 ? -8.671 1.892 17.761 1.00 96.25 83 LYS A C 1
ATOM 677 O O . LYS A 1 83 ? -8.463 2.228 16.602 1.00 96.25 83 LYS A O 1
ATOM 682 N N . GLU A 1 84 ? -9.702 1.155 18.140 1.00 95.19 84 GLU A N 1
ATOM 683 C CA . GLU A 1 84 ? -10.840 0.936 17.255 1.00 95.19 84 GLU A CA 1
ATOM 684 C C . GLU A 1 84 ? -11.641 2.235 17.164 1.00 95.19 84 GLU A C 1
ATOM 686 O O . GLU A 1 84 ? -11.871 2.905 18.175 1.00 95.19 84 GLU A O 1
ATOM 691 N N . VAL A 1 85 ? -12.010 2.610 15.947 1.00 92.25 85 VAL A N 1
ATOM 692 C CA . VAL A 1 85 ? -12.806 3.803 15.655 1.00 92.25 85 VAL A CA 1
ATOM 693 C C . VAL A 1 85 ? -14.122 3.369 15.041 1.00 92.25 85 VAL A C 1
ATOM 695 O O . VAL A 1 85 ? -14.180 2.383 14.307 1.00 92.25 85 VAL A O 1
ATOM 698 N N . GLU A 1 86 ? -15.180 4.120 15.343 1.00 83.94 86 GLU A N 1
ATOM 699 C CA . GLU A 1 86 ? -16.487 3.884 14.744 1.00 83.94 86 GLU A CA 1
ATOM 700 C C . GLU A 1 86 ? -16.365 3.990 13.221 1.00 83.94 86 GLU A C 1
ATOM 702 O O . GLU A 1 86 ? -15.947 5.013 12.675 1.00 83.94 86 GLU A O 1
ATOM 707 N N . TYR A 1 87 ? -16.675 2.889 12.544 1.00 81.50 87 TYR A N 1
ATOM 708 C CA . TYR A 1 87 ? -16.520 2.763 11.109 1.00 81.50 87 TYR A CA 1
ATOM 709 C C . TYR A 1 87 ? -17.801 2.209 10.524 1.00 81.50 87 TYR A C 1
ATOM 711 O O . TYR A 1 87 ? -18.144 1.045 10.710 1.00 81.50 87 TYR A O 1
ATOM 719 N N . PHE A 1 88 ? -18.524 3.070 9.819 1.00 74.94 88 PHE A N 1
ATOM 720 C CA . PHE A 1 88 ? -19.696 2.648 9.081 1.00 74.94 88 PHE A CA 1
ATOM 721 C C . PHE A 1 88 ? -19.282 2.298 7.659 1.00 74.94 88 PHE A C 1
ATOM 723 O O . PHE A 1 88 ? -19.201 3.159 6.779 1.00 74.94 88 PHE A O 1
ATOM 730 N N . ASN A 1 89 ? -18.978 1.021 7.448 1.00 73.56 89 ASN A N 1
ATOM 731 C CA . ASN A 1 89 ? -18.673 0.538 6.118 1.00 73.56 89 ASN A CA 1
ATOM 732 C C . ASN A 1 89 ? -19.962 0.334 5.318 1.00 73.56 89 ASN A C 1
ATOM 734 O O . ASN A 1 89 ? -20.650 -0.675 5.458 1.00 73.56 89 ASN A O 1
ATOM 738 N N . ILE A 1 90 ? -20.294 1.295 4.458 1.00 75.25 90 ILE A N 1
ATOM 739 C CA . ILE A 1 90 ? -21.389 1.132 3.489 1.00 75.25 90 ILE A CA 1
ATOM 740 C C . ILE A 1 90 ? -21.039 0.139 2.377 1.00 75.25 90 ILE A C 1
ATOM 742 O O . ILE A 1 90 ? -21.918 -0.309 1.639 1.00 75.25 90 ILE A O 1
ATOM 746 N N . PHE A 1 91 ? -19.758 -0.196 2.238 1.00 74.19 91 PHE A N 1
ATOM 747 C CA . PHE A 1 91 ? -19.270 -1.157 1.270 1.00 74.19 91 PHE A CA 1
ATOM 748 C C . PHE A 1 91 ? -19.225 -2.525 1.953 1.00 74.19 91 PHE A C 1
ATOM 750 O O . PHE A 1 91 ? -18.649 -2.685 3.019 1.00 74.19 91 PHE A O 1
ATOM 757 N N . ASN A 1 92 ? -19.836 -3.547 1.356 1.00 77.12 92 ASN A N 1
ATOM 758 C CA . ASN A 1 92 ? -19.822 -4.907 1.906 1.00 77.12 92 ASN A CA 1
ATOM 759 C C . ASN A 1 92 ? -18.468 -5.607 1.636 1.00 77.12 92 ASN A C 1
ATOM 761 O O . ASN A 1 92 ? -18.421 -6.672 1.023 1.00 77.12 92 ASN A O 1
ATOM 765 N N . GLY A 1 93 ? -17.364 -4.948 1.990 1.00 85.38 93 GLY A N 1
ATOM 766 C CA . GLY A 1 93 ? -15.991 -5.297 1.628 1.00 85.38 93 GLY A CA 1
ATOM 767 C C . GLY A 1 93 ? -15.017 -4.172 1.979 1.00 85.38 93 GLY A C 1
ATOM 768 O O . GLY A 1 93 ? -15.410 -3.166 2.555 1.00 85.38 93 GLY A O 1
ATOM 769 N N . LEU A 1 94 ? -13.737 -4.313 1.641 1.00 91.44 94 LEU A N 1
ATOM 770 C CA . LEU A 1 94 ? -12.756 -3.273 1.960 1.00 91.44 94 LEU A CA 1
ATOM 771 C C . LEU A 1 94 ? -13.014 -1.981 1.161 1.00 91.44 94 LEU A C 1
ATOM 773 O O . LEU A 1 94 ? -13.295 -2.053 -0.036 1.00 91.44 94 LEU A O 1
ATOM 777 N N . PRO A 1 95 ? -12.839 -0.795 1.775 1.00 90.50 95 PRO A N 1
ATOM 778 C CA . PRO A 1 95 ? -12.938 0.486 1.070 1.00 90.50 95 PRO A CA 1
ATOM 779 C C . PRO A 1 95 ? -11.787 0.715 0.079 1.00 90.50 95 PRO A C 1
ATOM 781 O O . PRO A 1 95 ? -11.847 1.637 -0.730 1.00 90.50 95 PRO A O 1
ATOM 784 N N . LEU A 1 96 ? -10.725 -0.095 0.138 1.00 92.00 96 LEU A N 1
ATOM 785 C CA . LEU A 1 96 ? -9.605 -0.035 -0.793 1.00 92.00 96 LEU A CA 1
ATOM 786 C C . LEU A 1 96 ? -9.736 -1.104 -1.874 1.00 92.00 96 LEU A C 1
ATOM 788 O O . LEU A 1 96 ? -9.844 -2.292 -1.574 1.00 92.00 96 LEU A O 1
ATOM 792 N N . ILE A 1 97 ? -9.631 -0.672 -3.127 1.00 91.81 97 ILE A N 1
ATOM 793 C CA . ILE A 1 97 ? -9.611 -1.530 -4.310 1.00 91.81 97 ILE A CA 1
ATOM 794 C C . ILE A 1 97 ? -8.233 -1.427 -4.952 1.00 91.81 97 ILE A C 1
ATOM 796 O O . ILE A 1 97 ? -7.768 -0.329 -5.264 1.00 91.81 97 ILE A O 1
ATOM 800 N N . GLU A 1 98 ? -7.588 -2.567 -5.163 1.00 93.38 98 GLU A N 1
ATOM 801 C CA . GLU A 1 98 ? -6.310 -2.642 -5.859 1.00 93.38 98 GLU A CA 1
ATOM 802 C C . GLU A 1 98 ? -6.498 -2.688 -7.378 1.00 93.38 98 GLU A C 1
ATOM 804 O O . GLU A 1 98 ? -7.337 -3.418 -7.905 1.00 93.38 98 GLU A O 1
ATOM 809 N N . PHE A 1 99 ? -5.682 -1.912 -8.084 1.00 93.88 99 PHE A N 1
ATOM 810 C CA . PHE A 1 99 ? -5.563 -1.916 -9.533 1.00 93.88 99 PHE A CA 1
ATOM 811 C C . PHE A 1 99 ? -4.156 -2.365 -9.892 1.00 93.88 99 PHE A C 1
ATOM 813 O O . PHE A 1 99 ? -3.180 -1.722 -9.509 1.00 93.88 99 PHE A O 1
ATOM 820 N N . VAL A 1 100 ? -4.057 -3.466 -10.627 1.00 93.25 100 VAL A N 1
ATOM 821 C CA . VAL A 1 100 ? -2.789 -4.074 -11.028 1.00 93.25 100 VAL A CA 1
ATOM 822 C C . VAL A 1 100 ? -2.564 -3.815 -12.518 1.00 93.25 100 VAL A C 1
ATOM 824 O O . VAL A 1 100 ? -3.453 -4.051 -13.331 1.00 93.25 100 VAL A O 1
ATOM 827 N N . GLU A 1 101 ? -1.381 -3.314 -12.876 1.00 93.06 101 GLU A N 1
ATOM 828 C CA . GLU A 1 101 ? -1.011 -3.002 -14.266 1.00 93.06 101 GLU A CA 1
ATOM 829 C C . GLU A 1 101 ? -0.678 -4.273 -15.065 1.00 93.06 101 GLU A C 1
ATOM 831 O O . GLU A 1 101 ? -0.933 -4.360 -16.263 1.00 93.06 101 GLU A O 1
ATOM 836 N N . ASN A 1 102 ? -0.067 -5.260 -14.408 1.00 90.88 102 ASN A N 1
ATOM 837 C CA . ASN A 1 102 ? 0.316 -6.551 -14.974 1.00 90.88 102 ASN A CA 1
ATOM 838 C C . ASN A 1 102 ? 0.512 -7.587 -13.862 1.00 90.88 102 ASN A C 1
ATOM 840 O O . ASN A 1 102 ? 0.777 -7.220 -12.721 1.00 90.88 102 ASN A O 1
ATOM 844 N N . ASP A 1 103 ? 0.483 -8.873 -14.209 1.00 89.31 103 ASP A N 1
ATOM 845 C CA . ASP A 1 103 ? 0.607 -9.988 -13.254 1.00 89.31 103 ASP A CA 1
ATOM 846 C C . ASP A 1 103 ? 1.890 -9.940 -12.405 1.00 89.31 103 ASP A C 1
ATOM 848 O O . ASP A 1 103 ? 1.945 -10.486 -11.306 1.00 89.31 103 ASP A O 1
ATOM 852 N N . PHE A 1 104 ? 2.931 -9.257 -12.890 1.00 88.31 104 PHE A N 1
ATOM 853 C CA . PHE A 1 104 ? 4.196 -9.102 -12.175 1.00 88.31 104 PHE A CA 1
ATOM 854 C C . PHE A 1 104 ? 4.197 -7.934 -11.184 1.00 88.31 104 PHE A C 1
ATOM 856 O O . PHE A 1 104 ? 5.148 -7.811 -10.413 1.00 88.31 104 PHE A O 1
ATOM 863 N N . ARG A 1 105 ? 3.169 -7.070 -11.204 1.00 91.50 105 ARG A N 1
ATOM 864 C CA . ARG A 1 105 ? 3.081 -5.828 -10.417 1.00 91.50 105 ARG A CA 1
ATOM 865 C C . ARG A 1 105 ? 4.308 -4.935 -10.628 1.00 91.50 105 ARG A C 1
ATOM 867 O O . ARG A 1 105 ? 4.824 -4.325 -9.696 1.00 91.50 105 ARG A O 1
ATOM 874 N N . GLN A 1 106 ? 4.803 -4.885 -11.865 1.00 94.12 106 GLN A N 1
ATOM 875 C CA . GLN A 1 106 ? 6.010 -4.144 -12.234 1.00 94.12 106 GLN A CA 1
ATOM 876 C C . GLN A 1 106 ? 5.694 -2.897 -13.054 1.00 94.12 106 GLN A C 1
ATOM 878 O O . GLN A 1 106 ? 4.758 -2.872 -13.849 1.00 94.12 106 GLN A O 1
ATOM 883 N N . SER A 1 107 ? 6.526 -1.869 -12.892 1.00 94.25 107 SER A N 1
ATOM 884 C CA . SER A 1 107 ? 6.485 -0.659 -13.714 1.00 94.25 107 SER A CA 1
ATOM 885 C C . SER A 1 107 ? 6.639 -0.966 -15.205 1.00 94.25 107 SER A C 1
ATOM 887 O O . SER A 1 107 ? 7.427 -1.837 -15.587 1.00 94.25 107 SER A O 1
ATOM 889 N N . ILE A 1 108 ? 5.997 -0.170 -16.065 1.00 94.19 108 ILE A N 1
ATOM 890 C CA . ILE A 1 108 ? 6.108 -0.312 -17.528 1.00 94.19 108 ILE A CA 1
ATOM 891 C C . ILE A 1 108 ? 7.545 -0.129 -18.038 1.00 94.19 108 ILE A C 1
ATOM 893 O O . ILE A 1 108 ? 7.904 -0.642 -19.095 1.00 94.19 108 ILE A O 1
ATOM 897 N N . PHE A 1 109 ? 8.378 0.608 -17.298 1.00 93.25 109 PHE A N 1
ATOM 898 C CA . PHE A 1 109 ? 9.764 0.887 -17.673 1.00 93.25 109 PHE A CA 1
ATOM 899 C C . PHE A 1 109 ? 10.781 0.078 -16.859 1.00 93.25 109 PHE A C 1
ATOM 901 O O . PHE A 1 109 ? 11.985 0.262 -17.053 1.00 93.25 109 PHE A O 1
ATOM 908 N N . GLU A 1 110 ? 10.344 -0.829 -15.975 1.00 93.00 110 GLU A N 1
ATOM 909 C CA . GLU A 1 110 ? 11.259 -1.537 -15.066 1.00 93.00 110 GLU A CA 1
ATOM 910 C C . GLU A 1 110 ? 12.330 -2.320 -15.845 1.00 93.00 110 GLU A C 1
ATOM 912 O O . GLU A 1 110 ? 13.510 -2.272 -15.502 1.00 93.00 110 GLU A O 1
ATOM 917 N N . GLN A 1 111 ? 11.955 -2.937 -16.973 1.00 91.00 111 GLN A N 1
ATOM 918 C CA . GLN A 1 111 ? 12.866 -3.717 -17.822 1.00 91.00 111 GLN A CA 1
ATOM 919 C C . GLN A 1 111 ? 13.979 -2.875 -18.473 1.00 91.00 111 GLN A C 1
ATOM 921 O O . GLN A 1 111 ? 15.073 -3.379 -18.725 1.00 91.00 111 GLN A O 1
ATOM 926 N N . VAL A 1 112 ? 13.731 -1.586 -18.734 1.00 95.00 112 VAL A N 1
ATOM 927 C CA . VAL A 1 112 ? 14.686 -0.680 -19.406 1.00 95.00 112 VAL A CA 1
ATOM 928 C C . VAL A 1 112 ? 15.387 0.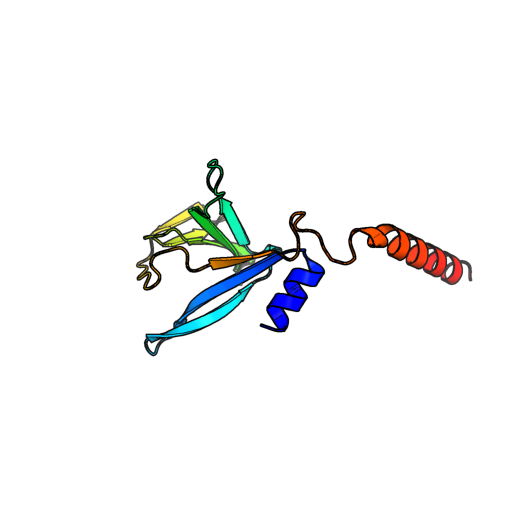282 -18.445 1.00 95.00 112 VAL A C 1
ATOM 930 O O . VAL A 1 112 ? 16.318 0.986 -18.835 1.00 95.00 112 VAL A O 1
ATOM 933 N N . LYS A 1 113 ? 15.000 0.292 -17.168 1.00 94.25 113 LYS A N 1
ATOM 934 C CA . LYS A 1 113 ? 15.526 1.182 -16.124 1.00 94.25 113 LYS A CA 1
ATOM 935 C C . LYS A 1 113 ? 17.048 1.144 -16.005 1.00 94.25 113 LYS A C 1
ATOM 937 O O . LYS A 1 113 ? 17.688 2.189 -15.918 1.00 94.25 113 LYS A O 1
ATOM 942 N N . ASN A 1 114 ? 17.647 -0.046 -16.068 1.00 95.19 114 ASN A N 1
ATOM 943 C CA . ASN A 1 114 ? 19.104 -0.199 -16.012 1.00 95.19 114 ASN A CA 1
ATOM 944 C C . ASN A 1 114 ? 19.806 0.454 -17.209 1.00 95.19 114 ASN A C 1
ATOM 946 O O . ASN A 1 114 ? 20.840 1.098 -17.037 1.00 95.19 114 ASN A O 1
ATOM 950 N N . LEU A 1 115 ? 19.229 0.340 -18.408 1.00 96.50 115 LEU A N 1
ATOM 951 C CA . LEU A 1 115 ? 19.763 0.987 -19.604 1.00 96.50 115 LEU A CA 1
ATOM 952 C C . LEU A 1 115 ? 19.691 2.513 -19.479 1.00 96.50 115 LEU A C 1
ATOM 954 O O . LEU A 1 115 ? 20.686 3.188 -19.736 1.00 96.50 115 LEU A O 1
ATOM 958 N N . ILE A 1 116 ? 18.551 3.042 -19.024 1.00 95.75 116 ILE A N 1
ATOM 959 C CA . ILE A 1 116 ? 18.360 4.479 -18.777 1.00 95.75 116 ILE A CA 1
ATOM 960 C C . ILE A 1 116 ? 19.389 4.985 -17.755 1.00 95.75 116 ILE A C 1
ATOM 962 O O . ILE A 1 116 ? 20.064 5.985 -17.993 1.00 95.75 116 ILE A O 1
ATOM 966 N N . ASN A 1 117 ? 19.572 4.264 -16.648 1.00 95.75 117 ASN A N 1
ATOM 967 C CA . ASN A 1 117 ? 20.532 4.630 -15.608 1.00 95.75 117 ASN A CA 1
ATOM 968 C C . ASN A 1 117 ? 21.979 4.620 -16.117 1.00 95.75 117 ASN A C 1
ATOM 970 O O . ASN A 1 117 ? 22.737 5.546 -15.829 1.00 95.75 117 ASN A O 1
ATOM 974 N N . HIS A 1 118 ? 22.373 3.611 -16.899 1.00 96.56 118 HIS A N 1
ATOM 975 C CA . HIS A 1 118 ? 23.705 3.566 -17.504 1.00 96.56 118 HIS A CA 1
ATOM 976 C C . HIS A 1 118 ? 23.924 4.688 -18.516 1.00 96.56 118 HIS A C 1
ATOM 978 O O . HIS A 1 118 ? 24.982 5.317 -18.506 1.00 96.56 118 HIS A O 1
ATOM 984 N N . PHE A 1 119 ? 22.924 4.974 -19.349 1.00 95.88 119 PHE A N 1
ATOM 985 C CA . PHE A 1 119 ? 22.971 6.080 -20.296 1.00 95.88 119 PHE A CA 1
ATOM 986 C C . PHE A 1 119 ? 23.152 7.427 -19.577 1.00 95.88 119 PHE A C 1
ATOM 988 O O . PHE A 1 119 ? 24.083 8.171 -19.888 1.00 95.88 119 PHE A O 1
ATOM 995 N N . ASN A 1 120 ? 22.343 7.693 -18.545 1.00 95.25 120 ASN A N 1
ATOM 996 C CA . ASN A 1 120 ? 22.447 8.900 -17.720 1.00 95.25 120 ASN A CA 1
ATOM 997 C C . ASN A 1 120 ? 23.820 9.018 -17.044 1.00 95.25 120 ASN A C 1
ATOM 999 O O . ASN A 1 120 ? 24.418 10.094 -17.031 1.00 95.25 120 ASN A O 1
ATOM 1003 N N . LYS A 1 121 ? 24.359 7.907 -16.527 1.00 95.06 121 LYS A N 1
ATOM 1004 C CA . LYS A 1 121 ? 25.686 7.876 -15.901 1.00 95.06 121 LYS A CA 1
ATOM 1005 C C . LYS A 1 121 ? 26.806 8.185 -16.896 1.00 95.06 121 LYS A C 1
ATOM 1007 O O . LYS A 1 121 ? 27.710 8.947 -16.565 1.00 95.06 121 LYS A O 1
ATOM 1012 N N . ALA A 1 122 ? 26.750 7.632 -18.108 1.00 94.75 122 ALA A N 1
ATOM 1013 C CA . ALA A 1 122 ? 27.747 7.888 -19.147 1.00 94.75 122 ALA A CA 1
ATOM 1014 C C . ALA A 1 122 ? 27.758 9.364 -19.581 1.00 94.75 122 ALA A C 1
ATOM 1016 O O . ALA A 1 122 ? 28.826 9.967 -19.696 1.00 94.75 122 ALA A O 1
ATOM 1017 N N . LEU A 1 123 ? 26.575 9.963 -19.762 1.00 93.25 123 LEU A N 1
ATOM 1018 C CA . LEU A 1 123 ? 26.446 11.391 -20.062 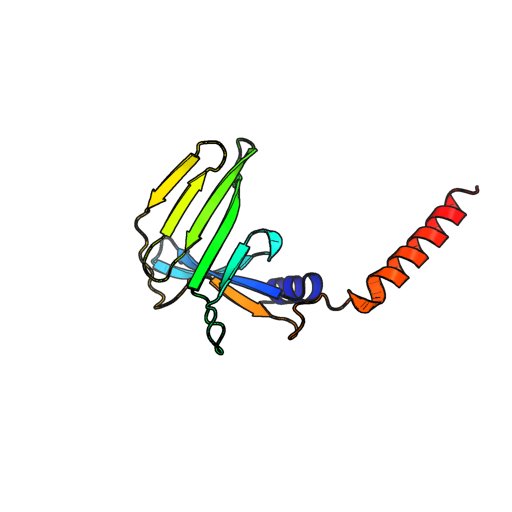1.00 93.25 123 LEU A CA 1
ATOM 1019 C C . LEU A 1 123 ? 26.965 12.267 -18.919 1.00 93.25 123 LEU A C 1
ATOM 1021 O O . LEU A 1 123 ? 27.707 13.215 -19.168 1.00 93.25 123 LEU A O 1
ATOM 1025 N N . SER A 1 124 ? 26.616 11.929 -17.676 1.00 93.44 124 SER A N 1
ATOM 1026 C CA . SER A 1 124 ? 27.066 12.667 -16.494 1.00 93.44 124 SER A CA 1
ATOM 1027 C C . SER A 1 124 ? 28.584 12.596 -16.312 1.00 93.44 124 SER A C 1
ATOM 1029 O O . SER A 1 124 ? 29.192 13.625 -16.037 1.00 93.44 124 SER A O 1
ATOM 1031 N N . SER A 1 125 ? 29.209 11.431 -16.531 1.00 90.12 125 SER A N 1
ATOM 1032 C CA . SER A 1 125 ? 30.673 11.290 -16.496 1.00 90.12 125 SER A CA 1
ATOM 1033 C C . SER A 1 125 ? 31.339 12.190 -17.532 1.00 90.12 125 SER A C 1
ATOM 1035 O O . SER A 1 125 ? 32.236 12.950 -17.196 1.00 90.12 125 SER A O 1
ATOM 1037 N N . LYS A 1 126 ? 30.850 12.167 -18.778 1.00 88.88 126 LYS A N 1
ATOM 1038 C CA . LYS A 1 126 ? 31.426 12.970 -19.863 1.00 88.88 126 LYS A CA 1
ATOM 1039 C C . LYS A 1 126 ? 31.288 14.477 -19.631 1.00 88.88 126 LYS A C 1
ATOM 1041 O O . LYS A 1 126 ? 32.162 15.229 -20.042 1.00 88.88 126 LYS A O 1
ATOM 1046 N N . ALA A 1 127 ? 30.198 14.920 -19.006 1.00 86.06 127 ALA A N 1
ATOM 1047 C CA . ALA A 1 127 ? 30.012 16.324 -18.643 1.00 86.06 127 ALA A CA 1
ATOM 1048 C C . ALA A 1 127 ? 30.946 16.770 -17.505 1.00 86.06 127 ALA A C 1
ATOM 1050 O O . ALA A 1 127 ? 31.295 17.942 -17.444 1.00 86.06 127 ALA A O 1
ATOM 1051 N N . ASN A 1 128 ? 31.331 15.845 -16.620 1.00 82.06 128 ASN A N 1
ATOM 1052 C CA . ASN A 1 128 ? 32.195 16.113 -15.471 1.00 82.06 128 ASN A CA 1
ATOM 1053 C C . ASN A 1 128 ? 33.699 15.999 -15.796 1.00 82.06 128 ASN A C 1
ATOM 1055 O O . ASN A 1 128 ? 34.519 16.453 -15.009 1.00 82.06 128 ASN A O 1
ATOM 1059 N N . ASP A 1 129 ? 34.056 15.397 -16.935 1.00 78.06 129 ASP A N 1
ATOM 1060 C CA . ASP A 1 129 ? 35.432 15.305 -17.456 1.00 78.06 129 ASP A CA 1
ATOM 1061 C C . ASP A 1 129 ? 35.899 16.596 -18.186 1.00 78.06 129 ASP A C 1
ATOM 1063 O O . ASP A 1 129 ? 36.895 16.572 -18.913 1.00 78.06 129 ASP A O 1
ATOM 1067 N N . ILE A 1 130 ? 35.181 17.717 -18.015 1.00 55.03 130 ILE A N 1
ATOM 1068 C CA . ILE A 1 130 ? 35.510 19.066 -18.523 1.00 55.03 130 ILE A CA 1
ATOM 1069 C C . ILE A 1 130 ? 35.948 19.939 -17.347 1.00 55.03 130 ILE A C 1
ATOM 1071 O O . ILE A 1 130 ? 36.977 20.636 -17.489 1.00 55.03 130 ILE A O 1
#

Organism: NCBI:txid64969

InterPro domains:
  IPR021145 Portal protein SPP1 Gp6-like [PF05133] (3-130)

pLDDT: mean 91.43, std 6.25, range [55.03, 97.38]

Sequence (130 aa):
LAELSKICSIYGYGYAFLYTDENGEIQCTYNSPLDIIMVHSDTIDESPRFAIRYYINHDNETCGELYTQDSKFEFNIQQKTLKEVEYFNIFNGLPLIEFVENDFRQSIFEQVKNLINHFNKALSSKANDI

Secondary structure (DSSP, 8-state):
-HHHHHHHHHHSEEEEEEEE-TTS-EEEEEE-GGGEEEEE-SSTT--EEEEEEEEE-TTS-EEEEEE-SS-EEEEETTTTEEEEE-----SSS-SEEEEESSTT---TTGGGHHHHHHHHHHHHHHHHT-

Foldseek 3Di:
DVVQVVLCQAQQKWKKFWDADPVRDIDIDIGHPVQKDWQFDPDPVRHTAKMKGWDQDPVRWIKIWIWGQQWIWIDTPVVGDIDIDDDDPPDNGTSMDMDGNDPVSHHPCNVCVVVVVVVVVVVVVVVVVD